Protein AF-A0A3S1AGV1-F1 (afdb_monomer)

Foldseek 3Di:
DVVVLVVLVVLLVVLVVDPCSVVCLVCLVCLQVVLLVQLLVLLVCVVPDDPVCVVVSCCVCPVVVSNVSSVVSNVSSLSSCCSDPNLLCNLVSLQSSLVSQCPVVPDDDPVSNPSSVVSNVVSVVSNVVCPDPSVPD

Radius of gyration: 16.96 Å; Cα contacts (8 Å, |Δi|>4): 135; chains: 1; bounding box: 40×28×53 Å

Sequence (137 aa):
MEKFANVLDSLREWFESIKWFSLVRAFELQLLLGGLGVMFIRHLLYEILPYSSYHALNIIFHTIPLYSLAYLAFLLGVWATLVSTNVKYTPYALWAYAFVYLFPFTGMSLSSLITPAVYVILGIFLFRFTVSQHARV

Structure (mmCIF, N/CA/C/O backbone):
data_AF-A0A3S1AGV1-F1
#
_entry.id   AF-A0A3S1AGV1-F1
#
loop_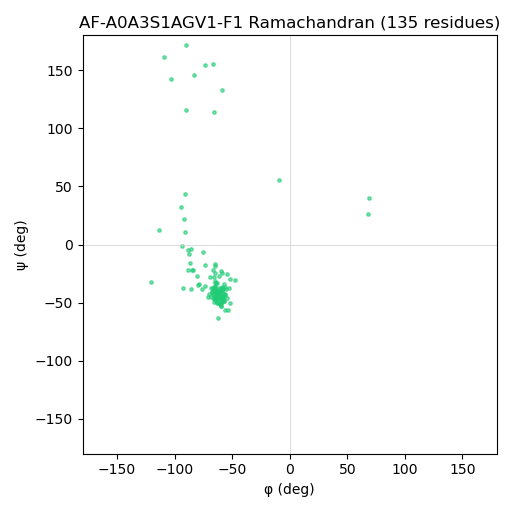
_atom_site.group_PDB
_atom_site.id
_atom_site.type_symbol
_atom_site.label_atom_id
_atom_site.label_alt_id
_atom_site.label_comp_id
_atom_site.label_asym_id
_atom_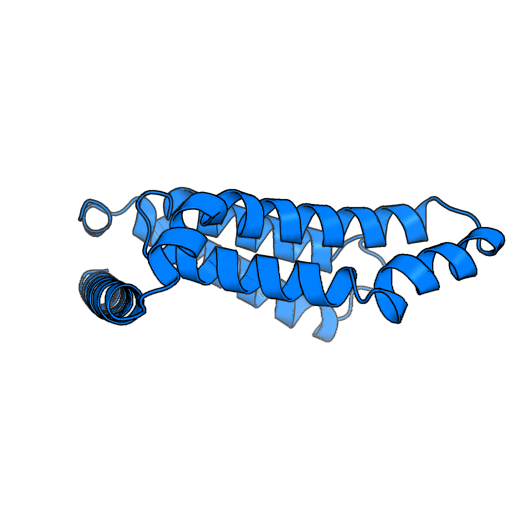site.label_entity_id
_atom_site.label_seq_id
_atom_site.pdbx_PDB_ins_code
_atom_site.Cartn_x
_atom_site.Cartn_y
_atom_site.Cartn_z
_atom_site.occupancy
_atom_site.B_iso_or_equiv
_atom_site.auth_seq_id
_atom_site.auth_comp_id
_atom_site.auth_asym_id
_atom_site.auth_atom_id
_atom_site.pdbx_PDB_model_num
ATOM 1 N N . MET A 1 1 ? -2.686 8.002 21.983 1.00 82.81 1 MET A N 1
ATOM 2 C CA . MET A 1 1 ? -3.057 6.702 21.391 1.00 82.81 1 MET A CA 1
ATOM 3 C C . MET A 1 1 ? -4.538 6.411 21.579 1.00 82.81 1 MET A C 1
ATOM 5 O O . MET A 1 1 ? -5.175 6.106 20.588 1.00 82.81 1 MET A O 1
ATOM 9 N N . GLU A 1 2 ? -5.118 6.634 22.763 1.00 83.00 2 GLU A N 1
ATOM 10 C CA . GLU A 1 2 ? -6.570 6.461 23.013 1.00 83.00 2 GLU A CA 1
ATOM 11 C C . GLU A 1 2 ? -7.478 7.187 22.020 1.00 83.00 2 GLU A C 1
ATOM 13 O O . GLU A 1 2 ? -8.329 6.568 21.403 1.00 83.00 2 GLU A O 1
ATOM 18 N N . LYS A 1 3 ? -7.246 8.483 21.772 1.00 86.62 3 LYS A N 1
ATOM 19 C CA . LYS A 1 3 ? -8.044 9.234 20.786 1.00 86.62 3 LYS A CA 1
ATOM 20 C C . LYS A 1 3 ? -8.005 8.613 19.385 1.00 86.62 3 LYS A C 1
ATOM 22 O O . LYS A 1 3 ? -8.988 8.691 18.668 1.00 86.62 3 LYS A O 1
ATOM 27 N N . PHE A 1 4 ? -6.874 8.025 18.996 1.00 86.56 4 PHE A N 1
ATOM 28 C CA . PHE A 1 4 ? -6.736 7.370 17.698 1.00 86.56 4 PHE A CA 1
ATOM 29 C C . PHE A 1 4 ? -7.436 6.007 17.682 1.00 86.56 4 PHE A C 1
ATOM 31 O O . PHE A 1 4 ? -8.104 5.707 16.702 1.00 86.56 4 PHE A O 1
ATOM 38 N N . ALA A 1 5 ? -7.366 5.239 18.776 1.00 86.31 5 ALA A N 1
ATOM 39 C CA . ALA A 1 5 ? -8.150 4.012 18.941 1.00 86.31 5 ALA A CA 1
ATOM 40 C C . ALA A 1 5 ? -9.656 4.292 18.812 1.00 86.31 5 ALA A C 1
ATOM 42 O O . ALA A 1 5 ? -10.303 3.695 17.966 1.00 86.31 5 ALA A O 1
ATOM 43 N N . ASN A 1 6 ? -10.176 5.305 19.514 1.00 89.50 6 ASN A N 1
ATOM 44 C CA . ASN A 1 6 ? -11.593 5.682 19.423 1.00 89.50 6 ASN A CA 1
ATOM 45 C C . ASN A 1 6 ? -12.014 6.062 17.991 1.00 89.50 6 ASN A C 1
ATOM 47 O O . ASN A 1 6 ? -13.131 5.774 17.564 1.00 89.50 6 ASN A O 1
ATOM 51 N N . VAL A 1 7 ? -11.123 6.723 17.242 1.00 90.19 7 VAL A N 1
ATOM 52 C CA . VAL A 1 7 ? -11.358 7.048 15.827 1.00 90.19 7 VAL A CA 1
ATOM 53 C C . VAL A 1 7 ? -11.371 5.781 14.974 1.00 90.19 7 VAL A C 1
ATOM 55 O O . VAL A 1 7 ? -12.218 5.669 14.094 1.00 90.19 7 VAL A O 1
ATOM 58 N N . LEU A 1 8 ? -10.474 4.825 15.230 1.00 88.94 8 LEU A N 1
ATOM 59 C CA . LEU A 1 8 ? -10.466 3.539 14.532 1.00 88.94 8 LEU A CA 1
ATOM 60 C C . LEU A 1 8 ? -11.702 2.695 14.841 1.00 88.94 8 LEU A C 1
ATOM 62 O O . LEU A 1 8 ? -12.236 2.086 13.921 1.00 88.94 8 LEU A O 1
ATOM 66 N N . ASP A 1 9 ? -12.181 2.701 16.081 1.00 89.44 9 ASP A N 1
ATOM 67 C CA . ASP A 1 9 ? -13.402 1.992 16.469 1.00 89.44 9 ASP A CA 1
ATOM 68 C C . ASP A 1 9 ? -14.625 2.601 15.778 1.00 89.44 9 ASP A C 1
ATOM 70 O O . ASP A 1 9 ? -15.389 1.893 15.128 1.00 89.44 9 ASP A O 1
ATOM 74 N N . SER A 1 10 ? -14.738 3.933 15.788 1.00 92.06 10 SER A N 1
ATOM 75 C CA . SER A 1 10 ? -15.799 4.640 15.053 1.00 92.06 10 SER A CA 1
ATOM 76 C C . SER A 1 10 ? -15.732 4.355 13.546 1.00 92.06 10 SER A C 1
ATOM 78 O O . SER A 1 10 ? -16.751 4.209 12.872 1.00 92.06 10 SER A O 1
ATOM 80 N N . LEU A 1 11 ? -14.516 4.266 12.996 1.00 91.12 11 LEU A N 1
ATOM 81 C CA . LEU A 1 11 ? -14.293 3.929 11.594 1.00 91.12 11 LEU A CA 1
ATOM 82 C C . LEU A 1 11 ? -14.692 2.475 11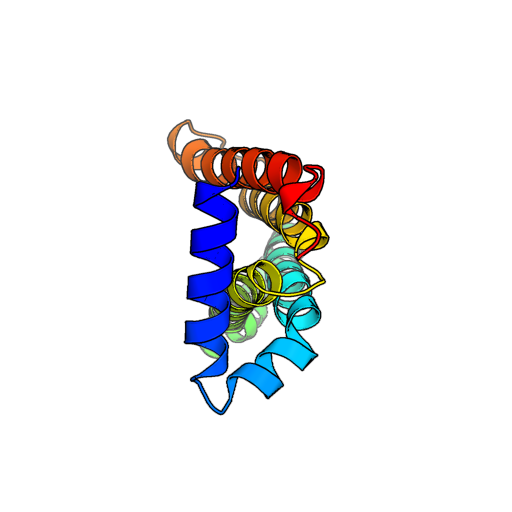.300 1.00 91.12 11 LEU A C 1
ATOM 84 O O . LEU A 1 11 ? -15.310 2.218 10.268 1.00 91.12 11 LEU A O 1
ATOM 88 N N . ARG A 1 12 ? -14.374 1.538 12.200 1.00 91.19 12 ARG A N 1
ATOM 89 C CA . ARG A 1 12 ? -14.767 0.124 12.116 1.00 91.19 12 ARG A CA 1
ATOM 90 C C . ARG A 1 12 ? -16.288 -0.004 12.102 1.00 91.19 12 ARG A C 1
ATOM 92 O O . ARG A 1 12 ? -16.813 -0.626 11.185 1.00 91.19 12 ARG A O 1
ATOM 99 N N . GLU A 1 13 ? -16.984 0.640 13.037 1.00 92.94 13 GLU A N 1
ATOM 100 C CA . GLU A 1 13 ? -18.454 0.658 13.092 1.00 92.94 13 GLU A CA 1
ATOM 101 C C . GLU A 1 13 ? -19.065 1.206 11.796 1.00 92.94 13 GLU A C 1
ATOM 103 O O . GLU A 1 13 ? -20.002 0.628 11.236 1.00 92.94 13 GLU A O 1
ATOM 108 N N . TRP A 1 14 ? -18.498 2.294 11.266 1.00 93.44 14 TRP A N 1
ATOM 109 C CA . TRP A 1 14 ? -18.941 2.856 9.995 1.00 93.44 14 TRP A CA 1
ATOM 110 C C . TRP A 1 14 ? -18.740 1.882 8.826 1.00 93.44 14 TRP A C 1
ATOM 112 O O . TRP A 1 14 ? -19.664 1.687 8.034 1.00 93.44 14 TRP A O 1
ATOM 122 N N . PHE A 1 15 ? -17.587 1.216 8.724 1.00 91.19 15 PHE A N 1
ATOM 123 C CA . PHE A 1 15 ? -17.354 0.201 7.693 1.00 91.19 15 PHE A CA 1
ATOM 124 C C . PHE A 1 15 ? -18.283 -1.011 7.840 1.00 91.19 15 PHE A C 1
ATOM 126 O O . PHE A 1 15 ? -18.798 -1.508 6.839 1.00 91.19 15 PHE A O 1
ATOM 133 N N . GLU A 1 16 ? -18.552 -1.466 9.064 1.00 90.94 16 GLU A N 1
ATOM 134 C CA . GLU A 1 16 ? -19.459 -2.590 9.323 1.00 90.94 16 GLU A CA 1
ATOM 135 C C . GLU A 1 16 ? -20.922 -2.278 8.975 1.00 90.94 16 GLU A C 1
ATOM 137 O O . GLU A 1 16 ? -21.681 -3.193 8.647 1.00 90.94 16 GLU A O 1
ATOM 142 N N . SER A 1 17 ? -21.311 -0.998 8.923 1.00 93.88 17 SER A N 1
ATOM 143 C CA . SER A 1 17 ? -22.625 -0.587 8.403 1.00 93.88 17 SER A CA 1
ATOM 144 C C . SER A 1 17 ? -22.810 -0.881 6.901 1.00 93.88 17 SER A C 1
ATOM 146 O O . SER A 1 17 ? -23.937 -0.954 6.397 1.00 93.88 17 SER A O 1
ATOM 148 N N . ILE A 1 18 ? -21.713 -1.089 6.165 1.00 94.06 18 ILE A N 1
ATOM 149 C CA . ILE A 1 18 ? -21.712 -1.324 4.723 1.00 94.06 18 ILE A CA 1
ATOM 150 C C . ILE A 1 18 ? -21.821 -2.830 4.442 1.00 94.06 18 ILE A C 1
ATOM 152 O O . ILE A 1 18 ? -20.903 -3.604 4.699 1.00 94.06 18 ILE A O 1
ATOM 156 N N . LYS A 1 19 ? -22.920 -3.260 3.807 1.00 91.25 19 LYS A N 1
ATOM 157 C CA . LYS A 1 19 ? -23.234 -4.690 3.581 1.00 91.25 19 LYS A CA 1
ATOM 158 C C . LYS A 1 19 ? -22.114 -5.507 2.915 1.00 91.25 19 LYS A C 1
ATOM 160 O O . LYS A 1 19 ? -21.922 -6.672 3.251 1.00 91.25 19 LYS A O 1
ATOM 165 N N . TRP A 1 20 ? -21.390 -4.917 1.964 1.00 91.06 20 TRP A N 1
ATOM 166 C CA . TRP A 1 20 ? -20.337 -5.595 1.196 1.00 91.06 20 TRP A CA 1
ATOM 167 C C . TRP A 1 20 ? -18.952 -5.531 1.856 1.00 91.06 20 TRP A C 1
ATOM 169 O O . TRP A 1 20 ? -18.018 -6.174 1.374 1.00 91.06 20 TRP A O 1
ATOM 179 N N . PHE A 1 21 ? -18.803 -4.812 2.973 1.00 91.19 21 PHE A N 1
ATOM 180 C CA . PHE A 1 21 ? -17.522 -4.699 3.672 1.00 91.19 21 PHE A CA 1
ATOM 181 C C . PHE A 1 21 ? -17.030 -6.044 4.218 1.00 91.19 21 PHE A C 1
ATOM 183 O O . PHE A 1 21 ? -15.834 -6.318 4.199 1.00 91.19 21 PHE A O 1
ATOM 190 N N . SER A 1 22 ? -17.942 -6.931 4.622 1.00 89.62 22 SER A N 1
ATOM 191 C CA . SER A 1 22 ? -17.598 -8.291 5.060 1.00 89.62 22 SER A CA 1
ATOM 192 C C . SER A 1 22 ? -16.812 -9.079 4.001 1.00 89.62 22 SER A C 1
ATOM 194 O O . SER A 1 22 ? -15.875 -9.801 4.344 1.00 89.62 22 SER A O 1
ATOM 196 N N . LEU A 1 23 ? -17.142 -8.891 2.717 1.00 91.62 23 LEU A N 1
ATOM 197 C CA . LEU A 1 23 ? -16.433 -9.506 1.597 1.00 91.62 23 LEU A CA 1
ATOM 198 C C . LEU A 1 23 ? -15.047 -8.884 1.424 1.00 91.62 23 LEU A C 1
ATOM 200 O O . LEU A 1 23 ? -14.068 -9.609 1.290 1.00 91.62 23 LEU A O 1
ATOM 204 N N . VAL A 1 24 ? -14.945 -7.555 1.486 1.00 91.56 24 VAL A N 1
ATOM 205 C CA . VAL A 1 24 ? -13.652 -6.850 1.433 1.00 91.56 24 VAL A CA 1
ATOM 206 C C . VAL A 1 24 ? -12.723 -7.312 2.544 1.00 91.56 24 VAL A C 1
ATOM 208 O O . VAL A 1 24 ? -11.559 -7.602 2.282 1.00 91.56 24 VAL A O 1
ATOM 211 N N . ARG A 1 25 ? -13.245 -7.420 3.768 1.00 90.12 25 ARG A N 1
ATOM 212 C CA . ARG A 1 25 ? -12.491 -7.848 4.946 1.00 90.12 25 ARG A CA 1
ATOM 213 C C . ARG A 1 25 ? -11.893 -9.244 4.763 1.00 90.12 25 ARG A C 1
ATOM 215 O O . ARG A 1 25 ? -10.760 -9.479 5.159 1.00 90.12 25 ARG A O 1
ATOM 222 N N . ALA A 1 26 ? -12.609 -10.156 4.100 1.00 92.56 26 ALA A N 1
ATOM 223 C CA . ALA A 1 26 ? -12.099 -11.498 3.803 1.00 92.56 26 ALA A CA 1
ATOM 224 C C . ALA A 1 26 ? -10.884 -11.497 2.853 1.00 92.56 26 ALA A C 1
ATOM 226 O O . ALA A 1 26 ? -10.086 -12.434 2.881 1.00 92.56 26 ALA A O 1
ATOM 227 N N . PHE A 1 27 ? -10.738 -10.449 2.036 1.00 94.81 27 PHE A N 1
ATOM 228 C CA . PHE A 1 27 ? -9.659 -10.299 1.058 1.00 94.81 27 PHE A CA 1
ATOM 229 C C . PHE A 1 27 ? -8.698 -9.144 1.379 1.00 94.81 27 PHE A C 1
ATOM 231 O O . PHE A 1 27 ? -7.905 -8.752 0.525 1.00 94.81 27 PHE A O 1
ATOM 238 N N . GLU A 1 28 ? -8.747 -8.574 2.584 1.00 94.19 28 GLU A N 1
ATOM 239 C CA . GLU A 1 28 ? -8.042 -7.328 2.919 1.00 94.19 28 GLU A CA 1
ATOM 240 C C . GLU A 1 28 ? -6.525 -7.407 2.692 1.00 94.19 28 GLU A C 1
ATOM 242 O O . GLU A 1 28 ? -5.936 -6.496 2.108 1.00 94.19 28 GLU A O 1
ATOM 247 N N . LEU A 1 29 ? -5.897 -8.528 3.065 1.00 94.94 29 LEU A N 1
ATOM 248 C CA . LEU A 1 29 ? -4.458 -8.735 2.901 1.00 94.94 29 LEU A CA 1
ATOM 249 C C . LEU A 1 29 ? -4.081 -8.978 1.440 1.00 94.94 29 LEU A C 1
ATOM 251 O O . 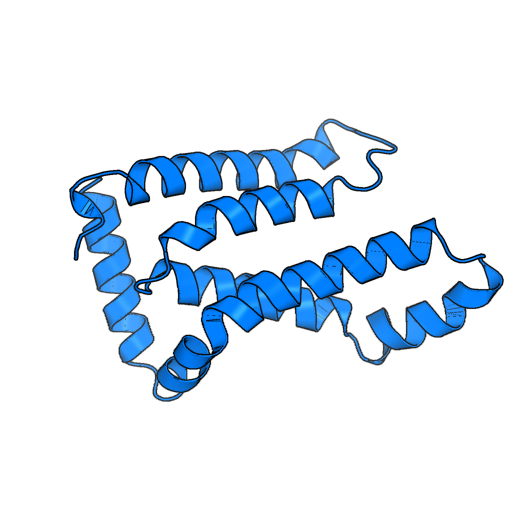LEU A 1 29 ? -3.024 -8.533 0.999 1.00 94.94 29 LEU A O 1
ATOM 255 N N . GLN A 1 30 ? -4.936 -9.660 0.680 1.00 96.31 30 GLN A N 1
ATOM 256 C CA . GLN A 1 30 ? -4.754 -9.880 -0.752 1.00 96.31 30 GLN A CA 1
ATOM 257 C C . GLN A 1 30 ? -4.901 -8.566 -1.519 1.00 96.31 30 GLN A C 1
ATOM 259 O O . GLN A 1 30 ? -4.150 -8.319 -2.454 1.00 96.31 30 GLN A O 1
ATOM 264 N N . LEU A 1 31 ? -5.822 -7.699 -1.107 1.00 96.19 31 LEU A N 1
ATOM 265 C CA . LEU A 1 31 ? -5.998 -6.370 -1.686 1.00 96.19 31 LEU A CA 1
ATOM 266 C C . LEU A 1 31 ? -4.797 -5.474 -1.360 1.00 96.19 31 LEU A C 1
ATOM 268 O O . LEU A 1 31 ? -4.226 -4.857 -2.260 1.00 96.19 31 LEU A O 1
ATOM 272 N N . LEU A 1 32 ? -4.349 -5.495 -0.101 1.00 96.81 32 LEU A N 1
ATOM 273 C CA . LEU A 1 32 ? -3.186 -4.751 0.371 1.00 96.81 32 LEU A CA 1
ATOM 274 C C . LEU A 1 32 ? -1.895 -5.204 -0.331 1.00 96.81 32 LEU A C 1
ATOM 276 O O . LEU A 1 32 ? -1.260 -4.438 -1.052 1.00 96.81 32 LEU A O 1
ATOM 280 N N . LEU A 1 33 ? -1.495 -6.460 -0.141 1.00 96.38 33 LEU A N 1
ATOM 281 C CA . LEU A 1 33 ? -0.218 -6.971 -0.643 1.00 96.38 33 LEU A CA 1
ATOM 282 C C . LEU A 1 33 ? -0.271 -7.304 -2.135 1.00 96.38 33 LEU A C 1
ATOM 284 O O . LEU A 1 33 ? 0.721 -7.111 -2.832 1.00 96.38 33 LEU A O 1
ATOM 288 N N . GLY A 1 34 ? -1.411 -7.770 -2.644 1.00 96.00 34 GLY A N 1
ATOM 289 C CA . GLY A 1 34 ? -1.583 -8.070 -4.066 1.00 96.00 34 GLY A CA 1
ATOM 290 C C . GLY A 1 34 ? -1.605 -6.808 -4.921 1.00 96.00 34 GLY A C 1
ATOM 291 O O . GLY A 1 34 ? -0.912 -6.764 -5.936 1.00 96.00 34 GLY A O 1
ATOM 292 N N . GLY A 1 35 ? -2.303 -5.750 -4.488 1.00 96.31 35 GLY A N 1
ATOM 293 C CA . GLY A 1 35 ? -2.248 -4.449 -5.160 1.00 96.31 35 GLY A CA 1
ATOM 294 C C . GLY A 1 35 ? -0.818 -3.906 -5.215 1.00 96.31 35 GLY A C 1
ATOM 295 O O . GLY A 1 35 ? -0.323 -3.517 -6.275 1.00 96.31 35 GLY A O 1
ATOM 296 N N . LEU A 1 36 ? -0.102 -3.980 -4.092 1.00 96.69 3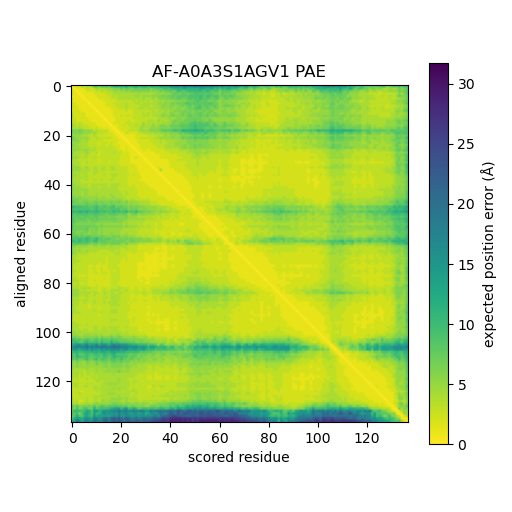6 LEU A N 1
ATOM 297 C CA . LEU A 1 36 ? 1.301 -3.578 -4.014 1.00 96.69 36 LEU A CA 1
ATOM 298 C C . LEU A 1 36 ? 2.214 -4.422 -4.913 1.00 96.69 36 LEU A C 1
ATOM 300 O O . LEU A 1 36 ? 3.051 -3.872 -5.629 1.00 96.69 36 LEU A O 1
ATOM 304 N N . GLY A 1 37 ? 2.017 -5.739 -4.927 1.00 97.00 37 GLY A N 1
ATOM 305 C CA . GLY A 1 37 ? 2.760 -6.665 -5.777 1.00 97.00 37 GLY A CA 1
ATOM 306 C C . GLY A 1 37 ? 2.575 -6.365 -7.262 1.00 97.00 37 GLY A C 1
ATOM 307 O O . GLY A 1 37 ? 3.557 -6.289 -7.992 1.00 97.00 37 GLY A O 1
ATOM 308 N N . VAL A 1 38 ? 1.345 -6.110 -7.713 1.00 96.94 38 VAL A N 1
ATOM 309 C CA . VAL A 1 38 ? 1.071 -5.751 -9.115 1.00 96.94 38 VAL A CA 1
ATOM 310 C C . VAL A 1 38 ? 1.718 -4.415 -9.488 1.00 96.94 38 VAL A C 1
ATOM 312 O O . VAL A 1 38 ? 2.317 -4.303 -10.561 1.00 96.94 38 VAL A O 1
ATOM 315 N N . MET A 1 39 ? 1.654 -3.413 -8.604 1.00 96.69 39 MET A N 1
ATOM 316 C CA . MET A 1 39 ? 2.349 -2.140 -8.820 1.00 96.69 39 MET A CA 1
ATOM 317 C C . MET A 1 39 ? 3.862 -2.341 -8.935 1.00 96.69 39 MET A C 1
ATOM 319 O O . MET A 1 39 ? 4.480 -1.773 -9.836 1.00 96.69 39 MET A O 1
ATOM 323 N N . PHE A 1 40 ? 4.458 -3.171 -8.079 1.00 96.81 40 PHE A N 1
ATOM 324 C CA . PHE A 1 40 ? 5.885 -3.478 -8.143 1.00 96.81 40 PHE A CA 1
ATOM 325 C C . PHE A 1 40 ? 6.261 -4.230 -9.424 1.00 96.81 40 PHE A C 1
ATOM 327 O O . PHE A 1 40 ? 7.200 -3.832 -10.108 1.00 96.81 40 PHE A O 1
ATOM 334 N N . ILE A 1 41 ? 5.486 -5.255 -9.796 1.00 96.88 41 ILE A N 1
ATOM 335 C CA . ILE A 1 41 ? 5.684 -6.030 -11.029 1.00 96.88 41 ILE A CA 1
ATOM 336 C C . ILE A 1 41 ? 5.671 -5.112 -12.246 1.00 96.88 41 ILE A C 1
ATOM 338 O O . ILE A 1 41 ? 6.525 -5.259 -13.112 1.00 96.88 41 ILE A O 1
ATOM 342 N N . ARG A 1 42 ? 4.756 -4.136 -12.311 1.00 95.31 42 ARG A N 1
ATOM 343 C CA . ARG A 1 42 ? 4.764 -3.143 -13.391 1.00 95.31 42 ARG A CA 1
ATOM 344 C C . ARG A 1 42 ? 6.125 -2.463 -13.496 1.00 95.31 42 ARG A C 1
ATOM 346 O O . ARG A 1 42 ? 6.716 -2.489 -14.568 1.00 95.31 42 ARG A O 1
ATOM 353 N N . HIS A 1 43 ? 6.605 -1.859 -12.407 1.00 94.88 43 HIS A N 1
ATOM 354 C CA . HIS A 1 43 ? 7.878 -1.136 -12.421 1.00 94.88 43 HIS A CA 1
ATOM 355 C C . HIS A 1 43 ? 9.023 -2.069 -12.821 1.00 94.88 43 HIS A C 1
ATOM 357 O O . HIS A 1 43 ? 9.770 -1.759 -13.739 1.00 94.88 43 HIS A O 1
ATOM 363 N N . LEU A 1 44 ? 9.085 -3.259 -12.224 1.00 95.69 44 LEU A N 1
ATOM 364 C CA . LEU A 1 44 ? 10.086 -4.271 -12.543 1.00 95.69 44 LEU A CA 1
ATOM 365 C C . LEU A 1 44 ? 10.085 -4.658 -14.035 1.00 95.69 44 LEU A C 1
ATOM 367 O O . LEU A 1 44 ? 11.143 -4.766 -14.647 1.00 95.69 44 LEU A O 1
ATOM 371 N N . LEU A 1 45 ? 8.907 -4.844 -14.637 1.00 95.56 45 LEU A N 1
ATOM 372 C CA . LEU A 1 45 ? 8.783 -5.204 -16.050 1.00 95.56 45 LEU A CA 1
ATOM 373 C C . LEU A 1 45 ? 9.248 -4.082 -16.984 1.00 95.56 45 LEU A C 1
ATOM 375 O O . LEU A 1 45 ? 9.883 -4.389 -17.988 1.00 95.56 45 LEU A O 1
ATOM 379 N N . TYR A 1 46 ? 8.966 -2.814 -16.667 1.00 94.38 46 TYR A N 1
ATOM 380 C CA . TYR A 1 46 ? 9.469 -1.685 -17.461 1.00 94.38 46 TYR A CA 1
ATOM 381 C C . TYR A 1 46 ? 10.987 -1.497 -17.325 1.00 94.38 46 TYR A C 1
ATOM 383 O O . TYR A 1 46 ? 11.607 -1.034 -18.271 1.00 94.38 46 TYR A O 1
ATOM 391 N N . GLU A 1 47 ? 11.589 -1.882 -16.198 1.00 94.25 47 GLU A N 1
ATOM 392 C CA . GLU A 1 47 ? 13.046 -1.799 -16.016 1.00 94.25 47 GLU A CA 1
ATOM 393 C C . GLU A 1 47 ? 13.809 -2.951 -16.691 1.00 94.25 47 GLU A C 1
ATOM 395 O O . GLU A 1 47 ? 14.923 -2.761 -17.172 1.00 94.25 47 GLU A O 1
ATOM 400 N N . ILE A 1 48 ? 13.237 -4.161 -16.721 1.00 95.25 48 ILE A N 1
ATOM 401 C CA . ILE A 1 48 ? 13.937 -5.360 -17.216 1.00 95.25 48 ILE A CA 1
ATOM 402 C C . ILE A 1 48 ? 13.685 -5.607 -18.707 1.00 95.25 48 ILE A C 1
ATOM 404 O O . ILE A 1 48 ? 14.574 -6.095 -19.410 1.00 95.25 48 ILE A O 1
ATOM 408 N N . LEU A 1 49 ? 12.471 -5.344 -19.201 1.00 95.00 49 LEU A N 1
ATOM 409 C CA . LEU A 1 49 ? 12.114 -5.688 -20.575 1.00 95.00 49 LEU A CA 1
ATOM 410 C C . LEU A 1 49 ? 12.578 -4.624 -21.575 1.00 95.00 49 LEU A C 1
ATOM 412 O O . LEU A 1 49 ? 12.531 -3.429 -21.290 1.00 95.00 49 LEU A O 1
ATOM 416 N N . PRO A 1 50 ? 12.965 -5.034 -22.796 1.00 94.38 50 PRO A N 1
ATOM 417 C CA . PRO A 1 50 ? 13.345 -4.091 -23.836 1.00 94.38 50 PRO A CA 1
ATOM 418 C C . PRO A 1 50 ? 12.148 -3.247 -24.287 1.00 94.38 50 PRO A C 1
ATOM 420 O O . PRO A 1 50 ? 10.998 -3.698 -24.260 1.00 94.38 50 PRO A O 1
ATOM 423 N N . TYR A 1 51 ? 12.434 -2.058 -24.826 1.00 92.69 51 TYR A N 1
ATOM 424 C CA . TYR A 1 51 ? 11.431 -1.118 -25.345 1.00 92.69 51 TYR A CA 1
ATOM 425 C C . TYR A 1 51 ? 10.440 -1.736 -26.344 1.00 92.69 51 TYR A C 1
ATOM 427 O O . TYR A 1 51 ? 9.283 -1.325 -26.398 1.00 92.69 51 TYR A O 1
ATOM 435 N N . SER A 1 52 ? 10.848 -2.761 -27.098 1.00 93.50 52 SER A N 1
ATOM 436 C CA . SER A 1 52 ? 9.962 -3.500 -28.010 1.00 93.50 52 SER A CA 1
ATOM 437 C C . SER A 1 52 ? 8.762 -4.151 -27.306 1.00 93.50 52 SER A C 1
ATOM 439 O O . SER A 1 52 ? 7.723 -4.353 -27.929 1.00 93.50 52 SER A O 1
ATOM 441 N N . SER A 1 53 ? 8.865 -4.432 -26.003 1.00 94.31 53 SER A N 1
ATOM 442 C CA . SER A 1 53 ? 7.797 -5.038 -25.194 1.00 94.31 53 SER A CA 1
ATOM 443 C C . SER A 1 53 ? 6.830 -4.010 -24.591 1.00 94.31 53 SER A C 1
ATOM 445 O O . SER A 1 53 ? 5.791 -4.388 -24.046 1.00 94.31 53 SER A O 1
ATOM 447 N N . TYR A 1 54 ? 7.120 -2.706 -24.693 1.00 94.06 54 TYR A N 1
ATOM 448 C CA . TYR A 1 54 ? 6.347 -1.664 -24.001 1.00 94.06 54 TYR A CA 1
ATOM 449 C C . TYR A 1 54 ? 4.910 -1.557 -24.507 1.00 94.06 54 TYR A C 1
ATOM 451 O O . TYR A 1 54 ? 4.022 -1.184 -23.745 1.00 94.06 54 TYR A O 1
ATOM 459 N N . HIS A 1 55 ? 4.655 -1.918 -25.766 1.00 94.69 55 HIS A N 1
ATOM 460 C CA . HIS A 1 55 ? 3.295 -1.942 -26.299 1.00 94.69 55 HIS A CA 1
ATOM 461 C C . HIS A 1 55 ? 2.410 -2.940 -25.537 1.00 94.69 55 HIS A C 1
ATOM 463 O O . HIS A 1 55 ? 1.325 -2.580 -25.082 1.00 94.69 55 HIS A O 1
ATOM 469 N N . ALA A 1 56 ? 2.908 -4.159 -25.309 1.00 93.12 56 ALA A N 1
ATOM 470 C CA . ALA A 1 56 ? 2.194 -5.176 -24.541 1.00 93.12 56 ALA A CA 1
ATOM 471 C C . ALA A 1 56 ? 1.995 -4.746 -23.077 1.00 93.12 56 ALA A C 1
ATOM 473 O O . ALA A 1 56 ? 0.896 -4.877 -22.536 1.00 93.12 56 ALA A O 1
ATOM 474 N N . LEU A 1 57 ? 3.024 -4.159 -22.452 1.00 93.06 57 LEU A N 1
ATOM 475 C CA . LEU A 1 57 ? 2.918 -3.628 -21.088 1.00 93.06 57 LEU A CA 1
ATOM 476 C C . LEU A 1 57 ? 1.885 -2.496 -20.989 1.00 93.06 57 LEU A C 1
ATOM 478 O O . LEU A 1 57 ? 1.094 -2.461 -20.046 1.00 93.06 57 LEU A O 1
ATOM 482 N N . ASN A 1 58 ? 1.831 -1.603 -21.979 1.00 93.31 58 ASN A N 1
ATOM 483 C CA . ASN A 1 58 ? 0.843 -0.526 -22.019 1.00 93.31 58 ASN A CA 1
ATOM 484 C C . ASN A 1 58 ? -0.586 -1.062 -22.141 1.00 93.31 58 ASN A C 1
ATOM 486 O O . ASN A 1 58 ? -1.481 -0.550 -21.464 1.00 93.31 58 ASN A O 1
ATOM 490 N N . ILE A 1 59 ? -0.803 -2.114 -22.933 1.00 92.75 59 ILE A N 1
ATOM 491 C CA . ILE A 1 59 ? -2.112 -2.769 -23.017 1.00 92.75 59 ILE A CA 1
ATOM 492 C C . ILE A 1 59 ? -2.524 -3.291 -21.636 1.00 92.75 59 ILE A C 1
ATOM 494 O O . ILE A 1 59 ? -3.583 -2.923 -21.130 1.00 92.75 59 ILE A O 1
ATOM 498 N N . ILE A 1 60 ? -1.667 -4.073 -20.980 1.00 93.06 60 ILE A N 1
ATOM 499 C CA . ILE A 1 60 ? -1.985 -4.695 -19.687 1.00 93.06 60 ILE A CA 1
ATOM 500 C C . ILE A 1 60 ? -2.224 -3.636 -18.600 1.00 93.06 60 ILE A C 1
ATOM 502 O O . ILE A 1 60 ? -3.242 -3.664 -17.908 1.00 93.06 60 ILE A O 1
ATOM 506 N N . PHE A 1 61 ? -1.310 -2.677 -18.449 1.00 93.94 61 PHE A N 1
ATOM 507 C CA . PHE A 1 61 ? -1.328 -1.765 -17.303 1.00 93.94 61 PHE A CA 1
ATOM 508 C C . PHE A 1 61 ? -2.163 -0.501 -17.498 1.00 93.94 61 PHE A C 1
ATOM 510 O O . PHE A 1 61 ? -2.583 0.075 -16.494 1.00 93.94 61 PHE A O 1
ATOM 517 N N . HIS A 1 62 ? -2.430 -0.089 -18.741 1.00 90.75 62 HIS A N 1
ATOM 518 C CA . HIS A 1 62 ? -3.145 1.158 -19.036 1.00 90.75 62 HIS A CA 1
ATOM 519 C C . HIS A 1 62 ? -4.437 0.938 -19.838 1.00 90.75 62 HIS A C 1
ATOM 521 O O . HIS A 1 62 ? -5.392 1.676 -19.619 1.00 90.75 62 HIS A O 1
ATOM 527 N N . THR A 1 63 ? -4.511 -0.075 -20.715 1.00 90.38 63 THR A N 1
ATOM 528 C CA . THR A 1 63 ? -5.755 -0.381 -21.461 1.00 90.38 63 THR A CA 1
ATOM 529 C C . THR A 1 63 ? -6.701 -1.299 -20.678 1.00 90.38 63 THR A C 1
ATOM 531 O O . THR A 1 63 ? -7.907 -1.075 -20.707 1.00 90.38 63 THR A O 1
ATOM 534 N N . ILE A 1 64 ? -6.177 -2.292 -19.942 1.00 87.81 64 ILE A N 1
ATOM 535 C CA . ILE A 1 64 ? -6.933 -3.149 -18.993 1.00 87.81 64 ILE A CA 1
ATOM 536 C C . ILE A 1 64 ? -6.839 -2.575 -17.556 1.00 87.81 64 ILE A C 1
ATOM 538 O O . ILE A 1 64 ? -6.870 -3.300 -16.568 1.00 87.81 64 ILE A O 1
ATOM 542 N N . PRO A 1 65 ? -6.762 -1.241 -17.438 1.00 92.44 65 PRO A N 1
ATOM 543 C CA . PRO A 1 65 ? -6.112 -0.428 -16.387 1.00 92.44 65 PRO A CA 1
ATOM 544 C C . PRO A 1 65 ? -5.598 -1.162 -15.129 1.00 92.44 65 PRO A C 1
ATOM 546 O O . PRO A 1 65 ? -5.938 -0.803 -13.997 1.00 92.44 65 PRO A O 1
ATOM 549 N N . LEU A 1 66 ? -4.736 -2.174 -15.297 1.00 94.38 66 LEU A N 1
ATOM 550 C CA . LEU A 1 66 ? -4.365 -3.061 -14.193 1.00 94.38 66 LEU A CA 1
ATOM 551 C C . LEU A 1 66 ? -3.598 -2.309 -13.101 1.00 94.38 66 LEU A C 1
ATOM 553 O O . LEU A 1 66 ? -3.741 -2.612 -11.920 1.00 94.38 66 LEU A O 1
ATOM 557 N N . TYR A 1 67 ? -2.827 -1.288 -13.483 1.00 93.62 67 TYR A N 1
ATOM 558 C CA . TYR A 1 67 ? -2.109 -0.451 -12.528 1.00 93.62 67 TYR A CA 1
ATOM 559 C C . TYR A 1 67 ? -3.057 0.358 -11.638 1.00 93.62 67 TYR A C 1
ATOM 561 O O . TYR A 1 67 ? -2.909 0.365 -10.418 1.00 93.62 67 TYR A O 1
ATOM 569 N N . SER A 1 68 ? -4.059 1.008 -12.232 1.00 95.06 68 SER A N 1
ATOM 570 C CA . SER A 1 68 ? -5.045 1.791 -11.484 1.00 95.06 68 SER A CA 1
ATOM 571 C C . SER A 1 68 ? -5.892 0.897 -10.581 1.00 95.06 68 SER A C 1
ATOM 573 O O . SER A 1 68 ? -6.140 1.254 -9.431 1.00 95.06 68 SER A O 1
ATOM 575 N N . LEU A 1 69 ? -6.280 -0.288 -11.063 1.00 96.38 69 LEU A N 1
ATOM 576 C CA . LEU A 1 69 ? -6.981 -1.285 -10.252 1.00 96.38 69 LEU A CA 1
ATOM 577 C C . LEU A 1 69 ? -6.130 -1.754 -9.070 1.00 96.38 69 LEU A C 1
ATOM 579 O O . LEU A 1 69 ? -6.631 -1.821 -7.951 1.00 96.38 69 LEU A O 1
ATOM 583 N N . ALA A 1 70 ? -4.844 -2.0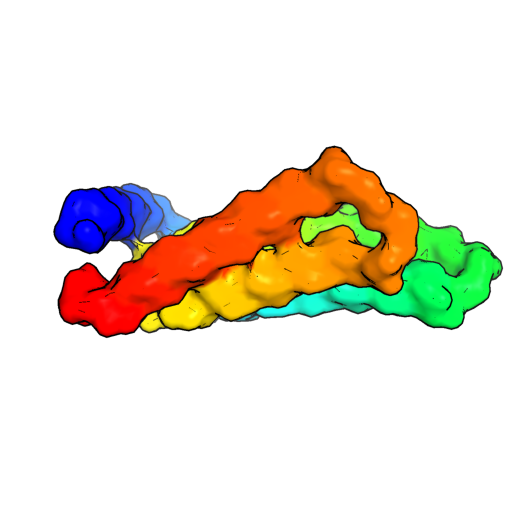21 -9.292 1.00 96.50 70 ALA A N 1
ATOM 584 C CA . ALA A 1 70 ? -3.916 -2.410 -8.238 1.00 96.50 70 ALA A CA 1
ATOM 585 C C . ALA A 1 70 ? -3.720 -1.306 -7.189 1.00 96.50 70 ALA A C 1
ATOM 587 O O . ALA A 1 70 ? -3.693 -1.594 -5.994 1.00 96.50 70 ALA A O 1
ATOM 588 N N . TYR A 1 71 ? -3.644 -0.046 -7.621 1.00 96.19 71 TYR A N 1
ATOM 589 C CA . TYR A 1 71 ? -3.563 1.103 -6.720 1.00 96.19 71 TYR A CA 1
ATOM 590 C C . TYR A 1 71 ? -4.826 1.253 -5.859 1.00 96.19 71 TYR A C 1
ATOM 592 O O . TYR A 1 71 ? -4.734 1.411 -4.641 1.00 96.19 71 TYR A O 1
ATOM 600 N N . LEU A 1 72 ? -6.011 1.144 -6.467 1.00 96.38 72 LEU A N 1
ATOM 601 C CA . LEU A 1 72 ? -7.281 1.194 -5.736 1.00 96.38 72 LEU A CA 1
ATOM 602 C C . LEU A 1 72 ? -7.438 0.003 -4.784 1.00 96.38 72 LEU A C 1
ATOM 604 O O . LEU A 1 72 ? -7.873 0.190 -3.650 1.00 96.38 72 LEU A O 1
ATOM 608 N N . ALA A 1 73 ? -7.040 -1.197 -5.214 1.00 96.38 73 ALA A N 1
ATOM 609 C CA . ALA A 1 73 ? -7.024 -2.387 -4.372 1.00 96.38 73 ALA A CA 1
ATOM 610 C C . ALA A 1 73 ? -6.086 -2.209 -3.172 1.00 96.38 73 ALA A C 1
ATOM 612 O O . ALA A 1 73 ? -6.487 -2.502 -2.050 1.00 96.38 73 ALA A O 1
ATOM 613 N N . PHE A 1 74 ? -4.888 -1.653 -3.379 1.00 97.12 74 PHE A N 1
ATOM 614 C CA . PHE A 1 74 ? -3.960 -1.339 -2.295 1.00 97.12 74 PHE A CA 1
ATOM 615 C C . PHE A 1 74 ? -4.574 -0.353 -1.297 1.00 97.12 74 PHE A C 1
ATOM 617 O O . PHE A 1 74 ? -4.577 -0.633 -0.102 1.00 97.12 74 PHE A O 1
ATOM 624 N N . LEU A 1 75 ? -5.138 0.766 -1.764 1.00 95.69 75 LEU A N 1
ATOM 625 C CA . LEU A 1 75 ? -5.771 1.758 -0.886 1.00 95.69 75 LEU A CA 1
ATOM 626 C C . LEU A 1 75 ? -6.930 1.164 -0.087 1.00 95.69 75 LEU A C 1
ATOM 628 O O . LEU A 1 75 ? -7.030 1.372 1.121 1.00 95.69 75 LEU A O 1
ATOM 632 N N . LEU A 1 76 ? -7.800 0.410 -0.752 1.00 95.25 76 LEU A N 1
ATOM 633 C CA . LEU A 1 76 ? -8.929 -0.245 -0.107 1.00 95.25 76 LEU A CA 1
ATOM 634 C C . LEU A 1 76 ? -8.453 -1.316 0.887 1.00 95.25 76 LEU A C 1
ATOM 636 O O . LEU A 1 76 ? -8.999 -1.414 1.983 1.00 95.25 76 LEU A O 1
ATOM 640 N N . GLY A 1 77 ? -7.382 -2.037 0.556 1.00 95.81 77 GLY A N 1
ATOM 641 C CA . GLY A 1 77 ? -6.683 -2.944 1.459 1.00 95.81 77 GLY A CA 1
ATOM 642 C C . GLY A 1 77 ? -6.093 -2.229 2.674 1.00 95.81 77 GLY A C 1
ATOM 643 O O . GLY A 1 77 ? -6.222 -2.742 3.780 1.00 95.81 77 GLY A O 1
ATOM 644 N N . VAL A 1 78 ? -5.510 -1.033 2.516 1.00 95.25 78 VAL A N 1
ATOM 645 C CA . VAL A 1 78 ? -5.011 -0.213 3.639 1.00 95.25 78 VAL A CA 1
ATOM 646 C C . VAL A 1 78 ? -6.156 0.132 4.580 1.00 95.25 78 VAL A C 1
ATOM 648 O O . VAL A 1 78 ? -6.047 -0.124 5.775 1.00 95.25 78 VAL A O 1
ATOM 651 N N . TRP A 1 79 ? -7.262 0.662 4.054 1.00 94.19 79 TRP A N 1
ATOM 652 C CA . TRP A 1 79 ? -8.419 1.036 4.869 1.00 94.19 79 TRP A CA 1
ATOM 653 C C . TRP A 1 79 ? -9.058 -0.162 5.571 1.00 94.19 79 TRP A C 1
ATOM 655 O O . TRP A 1 79 ? -9.323 -0.089 6.769 1.00 94.19 79 TRP A O 1
ATOM 665 N N . ALA A 1 80 ? -9.253 -1.270 4.855 1.00 93.44 80 ALA A N 1
ATOM 666 C CA . ALA A 1 80 ? -9.809 -2.492 5.425 1.00 93.44 80 ALA A CA 1
ATOM 667 C C . ALA A 1 80 ? -8.893 -3.068 6.513 1.00 93.44 80 ALA A C 1
ATOM 669 O O . ALA A 1 80 ? -9.338 -3.316 7.632 1.00 93.44 80 ALA A O 1
ATOM 670 N N . THR A 1 81 ? -7.591 -3.174 6.228 1.00 93.69 81 THR A N 1
ATOM 671 C CA . THR A 1 81 ? -6.615 -3.727 7.175 1.00 93.69 81 THR A CA 1
ATOM 672 C C . THR A 1 81 ? -6.478 -2.839 8.412 1.00 93.69 81 THR A C 1
ATOM 674 O O . THR A 1 81 ? -6.306 -3.358 9.515 1.00 93.69 81 THR A O 1
ATOM 677 N N . LEU A 1 82 ? -6.614 -1.517 8.268 1.00 92.12 82 LEU A N 1
ATOM 678 C CA . LEU A 1 82 ? -6.513 -0.563 9.372 1.00 92.12 82 LEU A CA 1
ATOM 679 C C . LEU A 1 82 ? -7.559 -0.809 10.470 1.00 92.12 82 LEU A C 1
ATOM 681 O O . LEU A 1 82 ? -7.243 -0.677 11.650 1.00 92.12 82 LEU A O 1
ATOM 685 N N . VAL A 1 83 ? -8.780 -1.188 10.087 1.00 91.69 83 VAL A N 1
ATOM 686 C CA . VAL A 1 83 ? -9.875 -1.492 11.027 1.00 91.69 83 VAL A CA 1
ATOM 687 C C . VAL A 1 83 ? -9.965 -2.977 11.386 1.00 91.69 83 VAL A C 1
ATOM 689 O O . VAL A 1 83 ? -10.802 -3.370 12.196 1.00 91.69 83 VAL A O 1
ATOM 692 N N . SER A 1 84 ? -9.105 -3.813 10.812 1.00 89.88 84 SER A N 1
ATOM 693 C CA . SER A 1 84 ? -9.097 -5.263 11.014 1.00 89.88 84 SER A CA 1
ATOM 694 C C . SER A 1 84 ? -8.210 -5.709 12.180 1.00 89.88 84 SER A C 1
ATOM 696 O O . SER A 1 84 ? -7.374 -4.963 12.692 1.00 89.88 84 SER A O 1
ATOM 698 N N . THR A 1 85 ? -8.289 -6.995 12.522 1.00 88.19 85 THR A N 1
ATOM 699 C CA . THR A 1 85 ? -7.329 -7.659 13.424 1.00 88.19 85 THR A CA 1
ATOM 700 C C . THR A 1 85 ? -5.912 -7.733 12.842 1.00 88.19 85 THR A C 1
ATOM 702 O O . THR A 1 85 ? -4.938 -7.969 13.558 1.00 88.19 85 THR A O 1
ATOM 705 N N . ASN A 1 86 ? -5.779 -7.539 11.531 1.00 90.81 86 ASN A N 1
ATOM 706 C CA . ASN A 1 86 ? -4.532 -7.583 10.780 1.00 90.81 86 ASN A CA 1
ATOM 707 C C . ASN A 1 86 ? -3.844 -6.215 10.674 1.00 90.81 86 ASN A C 1
ATOM 709 O O . ASN A 1 86 ? -2.847 -6.094 9.962 1.00 90.81 86 ASN A O 1
ATOM 713 N N . VAL A 1 87 ? -4.294 -5.207 11.432 1.00 91.12 87 VAL A N 1
ATOM 714 C CA . VAL A 1 87 ? -3.737 -3.840 11.445 1.00 91.12 87 VAL A CA 1
ATOM 715 C C . VAL A 1 87 ? -2.209 -3.790 11.560 1.00 91.12 87 VAL A C 1
ATOM 717 O O . VAL A 1 87 ? -1.582 -2.913 10.964 1.00 91.12 87 VAL A O 1
ATOM 720 N N . LYS A 1 88 ? -1.592 -4.777 12.228 1.00 91.81 88 LYS A N 1
ATOM 721 C CA . LYS A 1 88 ? -0.132 -4.953 12.335 1.00 91.81 88 LYS A CA 1
ATOM 722 C C . LYS A 1 88 ? 0.596 -5.013 10.987 1.00 91.81 88 LYS A C 1
ATOM 724 O O . LYS A 1 88 ? 1.776 -4.688 10.943 1.00 91.81 88 LYS A O 1
ATOM 729 N N . TYR A 1 89 ? -0.070 -5.412 9.903 1.00 93.25 89 TYR A N 1
ATOM 730 C CA . TYR A 1 89 ? 0.524 -5.489 8.564 1.00 93.25 89 TYR A CA 1
ATOM 731 C C . TYR A 1 89 ? 0.500 -4.151 7.812 1.00 93.25 89 TYR A C 1
ATOM 733 O O . TYR A 1 89 ? 1.329 -3.932 6.928 1.00 93.25 89 TYR A O 1
ATOM 741 N N . THR A 1 90 ? -0.392 -3.232 8.193 1.00 93.62 90 THR A N 1
ATOM 742 C CA . THR A 1 90 ? -0.561 -1.925 7.538 1.00 93.62 90 THR A CA 1
ATOM 743 C C . THR A 1 90 ? 0.734 -1.104 7.509 1.00 93.62 90 THR A C 1
ATOM 745 O O . THR A 1 90 ? 1.101 -0.658 6.424 1.00 93.62 90 THR A O 1
ATOM 748 N N . PRO A 1 91 ? 1.489 -0.942 8.621 1.00 95.56 91 PRO A N 1
ATOM 749 C CA . PRO A 1 91 ? 2.754 -0.203 8.608 1.00 95.56 91 PRO A CA 1
ATOM 750 C C . PRO A 1 91 ? 3.748 -0.724 7.568 1.00 95.56 91 PRO A C 1
ATOM 752 O O . PRO A 1 91 ? 4.315 0.056 6.804 1.00 95.56 91 PRO A O 1
ATOM 755 N N . TYR A 1 92 ? 3.913 -2.048 7.502 1.00 95.38 92 TYR A N 1
ATOM 756 C CA . TYR A 1 92 ? 4.839 -2.688 6.572 1.00 95.38 92 TYR A CA 1
ATOM 757 C C . TYR A 1 92 ? 4.409 -2.487 5.121 1.00 95.38 92 T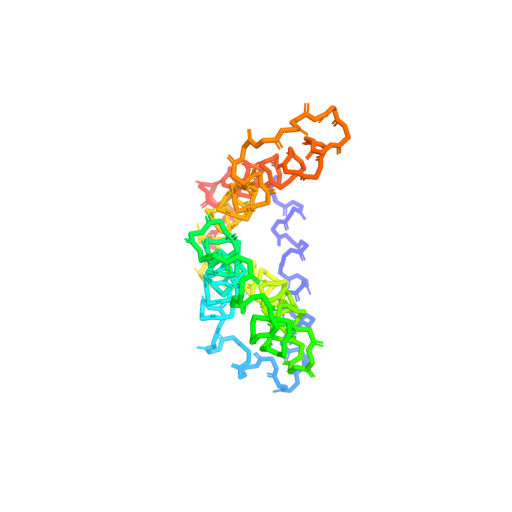YR A C 1
ATOM 759 O O . TYR A 1 92 ? 5.255 -2.245 4.265 1.00 95.38 92 TYR A O 1
ATOM 767 N N . ALA A 1 93 ? 3.106 -2.530 4.844 1.00 96.19 93 ALA A N 1
ATOM 768 C CA . ALA A 1 93 ? 2.586 -2.264 3.511 1.00 96.19 93 ALA A CA 1
ATOM 769 C C . ALA A 1 93 ? 2.788 -0.800 3.085 1.00 96.19 93 ALA A C 1
ATOM 771 O O . ALA A 1 93 ? 3.139 -0.554 1.934 1.00 96.19 93 ALA A O 1
ATOM 772 N N . LEU A 1 94 ? 2.647 0.171 3.997 1.00 96.50 94 LEU A N 1
ATOM 773 C CA . LEU A 1 94 ? 2.949 1.578 3.693 1.00 96.50 94 LEU A CA 1
ATOM 774 C C . LEU A 1 94 ? 4.441 1.791 3.403 1.00 96.50 94 LEU A C 1
ATOM 776 O O . LEU A 1 94 ? 4.793 2.520 2.475 1.00 96.50 94 LEU A O 1
ATOM 780 N N . TRP A 1 95 ? 5.327 1.135 4.154 1.00 97.19 95 TRP A N 1
ATOM 781 C CA . TRP A 1 95 ? 6.769 1.184 3.894 1.00 97.19 95 TRP A CA 1
ATOM 782 C C . TRP A 1 95 ? 7.143 0.505 2.581 1.00 97.19 95 TRP A C 1
ATOM 784 O O . TRP A 1 95 ? 7.918 1.058 1.803 1.00 97.19 95 TRP A O 1
ATOM 794 N N . ALA A 1 96 ? 6.554 -0.656 2.298 1.00 96.56 96 ALA A N 1
ATOM 795 C CA . ALA A 1 96 ? 6.724 -1.330 1.021 1.00 96.56 96 ALA A CA 1
ATOM 796 C C . ALA A 1 96 ? 6.205 -0.461 -0.135 1.00 96.56 96 ALA A C 1
ATOM 798 O O . ALA A 1 96 ? 6.845 -0.398 -1.177 1.00 96.56 96 ALA A O 1
ATOM 799 N N . TYR A 1 97 ? 5.104 0.273 0.048 1.00 96.44 97 TYR A N 1
ATOM 800 C CA . TYR A 1 97 ? 4.597 1.190 -0.970 1.00 96.44 97 TYR A CA 1
ATOM 801 C C . TYR A 1 97 ? 5.569 2.345 -1.209 1.00 96.44 97 TYR A C 1
ATOM 803 O O . TYR A 1 97 ? 5.865 2.663 -2.357 1.00 96.44 97 TYR A O 1
ATOM 811 N N . ALA A 1 98 ? 6.125 2.932 -0.145 1.00 95.50 98 ALA A N 1
ATOM 812 C CA . ALA A 1 98 ? 7.161 3.954 -0.267 1.00 95.50 98 ALA A CA 1
ATOM 813 C C . ALA A 1 98 ? 8.398 3.428 -1.017 1.00 95.50 98 ALA A C 1
ATOM 815 O O . ALA A 1 98 ? 8.944 4.129 -1.866 1.00 95.50 98 ALA A O 1
ATOM 816 N N . PHE A 1 99 ? 8.801 2.181 -0.755 1.00 95.81 99 PHE A N 1
ATOM 817 C CA . PHE A 1 99 ? 9.867 1.511 -1.497 1.00 95.81 99 PHE A CA 1
ATOM 818 C C . PHE A 1 99 ? 9.515 1.339 -2.983 1.00 95.81 99 PHE A C 1
ATOM 820 O O . PHE A 1 99 ? 10.298 1.738 -3.839 1.00 95.81 99 PHE A O 1
ATOM 827 N N . VAL A 1 100 ? 8.331 0.801 -3.298 1.00 94.94 100 VAL A N 1
ATOM 828 C CA . VAL A 1 100 ? 7.865 0.601 -4.684 1.00 94.94 100 VAL A CA 1
ATOM 829 C C . VAL A 1 100 ? 7.764 1.927 -5.434 1.00 94.94 100 VAL A C 1
ATOM 831 O O . VAL A 1 100 ? 8.121 1.985 -6.603 1.00 94.94 100 VAL A O 1
ATOM 834 N N . TYR A 1 101 ? 7.315 2.989 -4.766 1.00 92.88 101 TYR A N 1
ATOM 835 C CA . TYR A 1 101 ? 7.217 4.326 -5.345 1.00 92.88 101 TYR A CA 1
ATOM 836 C C . TYR A 1 101 ? 8.588 4.909 -5.702 1.00 92.88 101 TYR A C 1
ATOM 838 O O . TYR A 1 101 ? 8.720 5.633 -6.684 1.00 92.88 101 TYR A O 1
ATOM 846 N N . LEU A 1 102 ? 9.603 4.627 -4.881 1.00 92.38 102 LEU A N 1
ATOM 847 C CA . LEU A 1 102 ? 10.961 5.111 -5.108 1.00 92.38 102 LEU A CA 1
ATOM 848 C C . LEU A 1 102 ? 11.727 4.273 -6.124 1.00 92.38 102 LEU A C 1
ATOM 850 O O . LEU A 1 102 ? 12.632 4.806 -6.758 1.00 92.38 102 LEU A O 1
ATOM 854 N N . PHE A 1 103 ? 11.394 2.993 -6.276 1.00 92.62 103 PHE A N 1
ATOM 855 C CA . PHE A 1 103 ? 12.017 2.109 -7.253 1.00 92.62 103 PHE A CA 1
ATOM 856 C C . PHE A 1 103 ? 11.836 2.663 -8.684 1.00 92.62 103 PHE A C 1
ATOM 858 O O . PHE A 1 103 ? 10.723 3.051 -9.041 1.00 92.62 103 PHE A O 1
ATOM 865 N N . PRO A 1 104 ? 12.890 2.711 -9.523 1.00 90.56 104 PRO A N 1
ATOM 866 C CA . PRO A 1 104 ? 14.207 2.065 -9.391 1.00 90.56 104 PRO A CA 1
ATOM 867 C C . PRO A 1 104 ? 15.296 2.917 -8.710 1.00 90.56 104 PRO A C 1
ATOM 869 O O . PRO A 1 104 ? 16.483 2.660 -8.885 1.00 90.56 104 PRO A O 1
ATOM 872 N N . PHE A 1 105 ? 14.924 3.920 -7.915 1.00 88.00 105 PHE A N 1
ATOM 873 C CA . PHE A 1 105 ? 15.829 4.834 -7.203 1.00 88.00 105 PHE A CA 1
ATOM 874 C C . PHE A 1 105 ? 16.621 5.777 -8.121 1.00 88.00 105 PHE A C 1
ATOM 876 O O . PHE A 1 105 ? 17.687 6.270 -7.756 1.00 88.00 105 PHE A O 1
ATOM 883 N N . THR A 1 106 ? 16.084 6.079 -9.302 1.00 82.00 106 THR A N 1
ATOM 884 C CA . THR A 1 106 ? 16.685 7.009 -10.267 1.00 82.00 106 THR A CA 1
ATOM 885 C C . THR A 1 106 ? 15.982 8.364 -10.249 1.00 82.00 106 THR A C 1
ATOM 887 O O . THR A 1 106 ? 14.760 8.425 -10.146 1.00 82.00 106 THR A O 1
ATOM 890 N N . GLY A 1 107 ? 16.730 9.462 -10.401 1.00 73.19 107 GLY A N 1
ATOM 891 C CA . GLY A 1 107 ? 16.136 10.799 -10.545 1.00 73.19 107 GLY A CA 1
ATOM 892 C C . GLY A 1 107 ? 15.449 11.326 -9.279 1.00 73.19 107 GLY A C 1
ATOM 893 O O . GLY A 1 107 ? 14.378 11.924 -9.358 1.00 73.19 107 GLY A O 1
ATOM 894 N N . MET A 1 108 ? 16.043 11.097 -8.102 1.00 84.06 108 MET A N 1
ATOM 895 C CA . MET A 1 108 ? 15.506 11.596 -6.832 1.00 84.06 108 MET A CA 1
ATOM 896 C C . MET A 1 108 ? 15.550 13.126 -6.784 1.00 84.06 108 MET A C 1
ATOM 898 O O . MET A 1 108 ? 16.619 13.733 -6.739 1.00 84.06 108 MET A O 1
ATOM 902 N N . SER A 1 109 ? 14.378 13.749 -6.755 1.00 89.00 109 SER A N 1
ATOM 903 C CA . SER A 1 109 ? 14.199 15.164 -6.462 1.00 89.00 109 SER A CA 1
ATOM 904 C C . SER A 1 109 ? 13.556 15.309 -5.086 1.00 89.00 109 SER A C 1
ATOM 906 O O . SER A 1 109 ? 12.912 14.390 -4.579 1.00 89.00 109 SER A O 1
ATOM 908 N N . LEU A 1 110 ? 13.656 16.495 -4.482 1.00 86.94 110 LEU A N 1
ATOM 909 C CA . LEU A 1 110 ? 12.939 16.764 -3.234 1.00 86.94 110 LEU A CA 1
ATOM 910 C C . LEU A 1 110 ? 11.430 16.506 -3.392 1.00 86.94 110 LEU A C 1
ATOM 912 O O . LEU A 1 110 ? 10.810 15.941 -2.499 1.00 86.94 110 LEU A O 1
ATOM 916 N N . SER A 1 111 ? 10.853 16.851 -4.549 1.00 88.75 111 SER A N 1
ATOM 917 C CA . SER A 1 111 ? 9.434 16.623 -4.830 1.00 88.75 111 SER A CA 1
ATOM 918 C C . SER A 1 111 ? 9.063 15.141 -4.910 1.00 88.75 111 SER A C 1
ATOM 920 O O . SER A 1 111 ? 7.998 14.770 -4.417 1.00 88.75 111 SER A O 1
ATOM 922 N N . SER A 1 112 ? 9.927 14.278 -5.459 1.00 86.75 112 SER A N 1
ATOM 923 C CA . SER A 1 112 ? 9.658 12.836 -5.517 1.00 86.75 112 SER A CA 1
ATOM 924 C C . SER A 1 112 ? 9.810 12.140 -4.162 1.00 86.75 112 SER A C 1
ATOM 926 O O . SER A 1 112 ? 9.245 11.065 -3.973 1.00 86.75 112 SER A O 1
ATOM 928 N N . LEU A 1 113 ? 10.485 12.772 -3.194 1.00 92.31 113 LEU A N 1
ATOM 929 C CA . LEU A 1 113 ? 10.655 12.252 -1.834 1.00 92.31 113 LEU A CA 1
ATOM 930 C C . LEU A 1 113 ? 9.492 12.582 -0.886 1.00 92.31 113 LEU A C 1
ATOM 932 O O . LEU A 1 113 ? 9.305 11.871 0.100 1.00 92.31 113 LEU A O 1
ATOM 936 N N . ILE A 1 114 ? 8.693 13.618 -1.169 1.00 93.19 114 ILE A N 1
ATOM 937 C CA . ILE A 1 114 ? 7.600 14.049 -0.276 1.00 93.19 114 ILE A CA 1
ATOM 938 C C . ILE A 1 114 ? 6.587 12.918 -0.071 1.00 93.19 114 ILE A C 1
ATOM 940 O O . ILE A 1 114 ? 6.302 12.540 1.064 1.00 93.19 114 ILE A O 1
ATOM 944 N N . THR A 1 115 ? 6.069 12.348 -1.160 1.00 91.44 115 THR A N 1
ATOM 945 C CA . THR A 1 115 ? 5.075 11.268 -1.106 1.00 91.44 115 THR A CA 1
ATOM 946 C C . THR A 1 115 ? 5.565 10.056 -0.301 1.00 91.44 115 THR A C 1
ATOM 948 O O . THR A 1 115 ? 4.905 9.699 0.676 1.00 91.44 115 THR A O 1
ATOM 951 N N . PRO A 1 116 ? 6.709 9.420 -0.621 1.00 93.38 116 PRO A N 1
ATOM 952 C CA . PRO A 1 116 ? 7.193 8.274 0.145 1.00 93.38 116 PRO A CA 1
ATOM 953 C C . PRO A 1 116 ? 7.529 8.638 1.598 1.00 93.38 116 PRO A C 1
ATOM 955 O O . PRO A 1 116 ? 7.262 7.829 2.485 1.00 9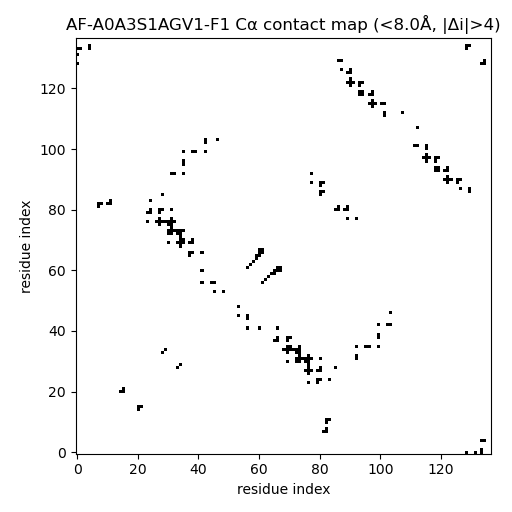3.38 116 PRO A O 1
ATOM 958 N N . ALA A 1 117 ? 8.017 9.852 1.882 1.00 94.38 117 ALA A N 1
ATOM 959 C CA . ALA A 1 117 ? 8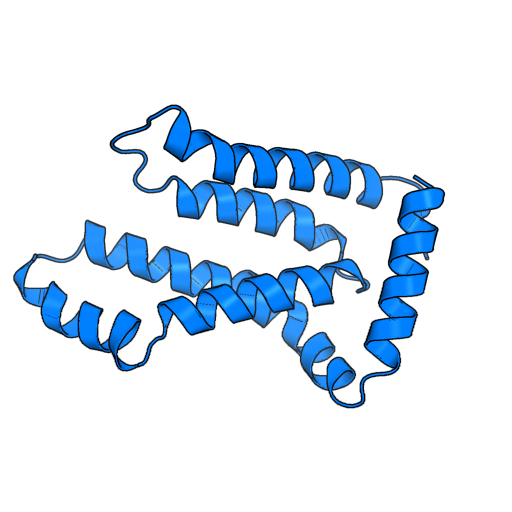.240 10.300 3.257 1.00 94.38 117 ALA A CA 1
ATOM 960 C C . ALA A 1 117 ? 6.938 10.328 4.075 1.00 94.38 117 ALA A C 1
ATOM 962 O O . ALA A 1 117 ? 6.926 9.856 5.212 1.00 94.38 117 ALA A O 1
ATOM 963 N N . VAL A 1 118 ? 5.829 10.804 3.493 1.00 94.88 118 VAL A N 1
ATOM 964 C CA . VAL A 1 118 ? 4.508 10.770 4.146 1.00 94.88 118 VAL A CA 1
ATOM 965 C C . VAL A 1 118 ? 4.117 9.333 4.496 1.00 94.88 118 VAL A C 1
ATOM 967 O O . VAL A 1 118 ? 3.757 9.066 5.641 1.00 94.88 118 VAL A O 1
ATOM 970 N N . TYR A 1 119 ? 4.248 8.388 3.562 1.00 94.00 119 TYR A N 1
ATOM 971 C CA . TYR A 1 119 ? 3.917 6.980 3.816 1.00 94.00 119 TYR A CA 1
ATOM 972 C C . TYR A 1 119 ? 4.822 6.330 4.870 1.00 94.00 119 TYR A C 1
ATOM 974 O O . TYR A 1 119 ? 4.338 5.564 5.705 1.00 94.00 119 TYR A O 1
ATOM 982 N N . VAL A 1 120 ? 6.113 6.674 4.895 1.00 96.00 120 VAL A N 1
ATOM 983 C CA . VAL A 1 120 ? 7.045 6.213 5.935 1.00 96.00 120 VAL A CA 1
ATOM 984 C C . VAL A 1 120 ? 6.642 6.740 7.308 1.00 96.00 120 VAL A C 1
ATOM 986 O O . VAL A 1 120 ? 6.533 5.955 8.254 1.00 96.00 120 VAL A O 1
ATOM 989 N N . ILE A 1 121 ? 6.371 8.042 7.413 1.00 96.00 121 ILE A N 1
ATOM 990 C CA . ILE A 1 121 ? 5.958 8.697 8.659 1.00 96.00 121 ILE A CA 1
ATOM 991 C C . ILE A 1 121 ? 4.636 8.110 9.166 1.00 96.00 121 ILE A C 1
ATOM 993 O O . ILE A 1 121 ? 4.536 7.751 10.342 1.00 96.00 121 ILE A O 1
ATOM 997 N N . LEU A 1 122 ? 3.643 7.947 8.287 1.00 93.62 122 LEU A N 1
ATOM 998 C CA . LEU A 1 122 ? 2.374 7.300 8.627 1.00 93.62 122 LEU A CA 1
ATOM 999 C C . LEU A 1 122 ? 2.590 5.863 9.107 1.00 93.62 122 LEU A C 1
ATOM 1001 O O . LEU A 1 122 ? 2.040 5.476 10.137 1.00 93.62 122 LEU A O 1
ATOM 1005 N N . GLY A 1 123 ? 3.443 5.096 8.424 1.00 93.31 123 GLY A N 1
ATOM 1006 C CA . GLY A 1 123 ? 3.811 3.749 8.849 1.00 93.31 123 GLY A CA 1
ATOM 1007 C C . GLY A 1 123 ? 4.466 3.729 10.233 1.00 93.31 123 GLY A C 1
ATOM 1008 O O . GLY A 1 123 ? 4.120 2.886 11.050 1.00 93.31 123 GLY A O 1
ATOM 1009 N N . ILE A 1 124 ? 5.332 4.694 10.563 1.00 94.50 124 ILE A N 1
ATOM 1010 C CA . ILE A 1 124 ? 5.937 4.809 11.903 1.00 94.50 124 ILE A CA 1
ATOM 1011 C C . ILE A 1 124 ? 4.874 5.092 12.971 1.00 94.50 124 ILE A C 1
ATOM 1013 O O . ILE A 1 124 ? 4.889 4.461 14.033 1.00 94.50 124 ILE A O 1
ATOM 1017 N N . PHE A 1 125 ? 3.953 6.024 12.716 1.00 93.25 125 PHE A N 1
ATOM 1018 C CA . PHE A 1 125 ? 2.877 6.328 13.662 1.00 93.25 125 PHE A CA 1
ATOM 1019 C C . PHE A 1 125 ? 1.956 5.126 13.881 1.00 93.25 125 PHE A C 1
ATOM 1021 O O . PHE A 1 125 ? 1.670 4.786 15.032 1.00 93.25 125 PHE A O 1
ATOM 1028 N N . LEU A 1 126 ? 1.560 4.445 12.803 1.00 91.25 126 LEU A N 1
ATOM 1029 C CA . LEU A 1 126 ? 0.762 3.224 12.887 1.00 91.25 126 LEU A CA 1
ATOM 1030 C C . LEU A 1 126 ? 1.518 2.105 13.597 1.00 91.25 126 LEU A C 1
ATOM 1032 O O . LEU A 1 126 ? 0.951 1.455 14.465 1.00 91.25 126 LEU A O 1
ATOM 1036 N N . PHE A 1 127 ? 2.805 1.913 13.313 1.00 92.88 127 PHE A N 1
ATOM 1037 C CA . PHE A 1 127 ? 3.618 0.903 13.985 1.00 92.88 127 PHE A CA 1
ATOM 1038 C C . PHE A 1 127 ? 3.650 1.139 15.500 1.00 92.88 127 PHE A C 1
ATOM 1040 O O . PHE A 1 127 ? 3.328 0.241 16.280 1.00 92.88 127 PHE A O 1
ATOM 1047 N N . ARG A 1 128 ? 3.926 2.379 15.928 1.00 89.56 128 ARG A N 1
ATOM 1048 C CA . ARG A 1 128 ? 3.880 2.763 17.350 1.00 89.56 128 ARG A CA 1
ATOM 1049 C C . ARG A 1 128 ? 2.512 2.504 17.974 1.00 89.56 128 ARG A C 1
ATOM 1051 O O . ARG A 1 128 ? 2.451 2.083 19.126 1.00 89.56 128 ARG A O 1
ATOM 1058 N N . PHE A 1 129 ? 1.433 2.744 17.233 1.00 88.19 129 PHE A N 1
ATOM 1059 C CA . PHE A 1 129 ? 0.087 2.423 17.691 1.00 88.19 129 PHE A CA 1
ATOM 1060 C C . PHE A 1 129 ? -0.115 0.910 17.845 1.00 88.19 129 PHE A C 1
ATOM 1062 O O . PHE A 1 129 ? -0.518 0.475 18.918 1.00 88.19 129 PHE A O 1
ATOM 1069 N N . THR A 1 130 ? 0.245 0.102 16.844 1.00 86.50 130 THR A N 1
ATOM 1070 C CA . THR A 1 130 ? 0.063 -1.364 16.869 1.00 86.50 130 THR A CA 1
ATOM 1071 C C . THR A 1 130 ? 0.832 -2.069 17.989 1.00 86.50 130 THR A C 1
ATOM 1073 O O . THR A 1 130 ? 0.414 -3.126 18.450 1.00 86.50 130 THR A O 1
ATOM 1076 N N . VAL A 1 131 ? 1.943 -1.483 18.445 1.00 85.06 131 VAL A N 1
ATOM 1077 C CA . VAL A 1 131 ? 2.747 -1.994 19.571 1.00 85.06 131 VAL A CA 1
ATOM 1078 C C . VAL A 1 131 ? 2.226 -1.482 20.927 1.00 85.06 131 VAL A C 1
ATOM 1080 O O . VAL A 1 131 ? 2.565 -2.032 21.975 1.00 85.06 131 VAL A O 1
ATOM 1083 N N . SER A 1 132 ? 1.388 -0.441 20.937 1.00 83.06 132 SER A N 1
ATOM 1084 C CA . SER A 1 132 ? 0.802 0.114 22.161 1.00 83.06 132 SER A CA 1
ATOM 1085 C C . SER A 1 132 ? -0.288 -0.794 22.746 1.00 83.06 132 SER A C 1
ATOM 1087 O O . SER A 1 132 ? -0.943 -1.552 22.032 1.00 83.06 132 SER A O 1
ATOM 1089 N N . GLN A 1 133 ? -0.521 -0.693 24.060 1.00 60.31 133 GLN A N 1
ATOM 1090 C CA . GLN A 1 133 ? -1.565 -1.468 24.750 1.00 60.31 133 GLN A CA 1
ATOM 1091 C C . GLN A 1 133 ? -2.977 -1.193 24.203 1.00 60.31 133 GLN A C 1
ATOM 1093 O O . GLN A 1 133 ? -3.851 -2.048 24.299 1.00 60.31 133 GLN A O 1
ATOM 1098 N N . HIS A 1 134 ? -3.169 -0.031 23.576 1.00 62.00 134 HIS A N 1
ATOM 1099 C CA . HIS A 1 134 ? -4.423 0.424 22.978 1.00 62.00 134 HIS A CA 1
ATOM 1100 C C . HIS A 1 134 ? -4.773 -0.256 21.647 1.00 62.00 134 HIS A C 1
ATOM 1102 O O . HIS A 1 134 ? -5.861 -0.026 21.138 1.00 62.00 134 HIS A O 1
ATOM 1108 N N . ALA A 1 135 ? -3.888 -1.083 21.080 1.00 59.81 135 ALA A N 1
ATOM 1109 C CA . ALA A 1 135 ? -4.178 -1.854 19.866 1.00 59.81 135 ALA A CA 1
ATOM 1110 C C . ALA A 1 135 ? -4.884 -3.200 20.133 1.00 59.81 135 ALA A C 1
ATOM 1112 O O . ALA A 1 135 ? -5.206 -3.914 19.187 1.00 59.81 135 ALA A O 1
ATOM 1113 N N . ARG A 1 136 ? -5.094 -3.580 21.404 1.00 52.06 136 ARG A N 1
ATOM 1114 C CA . ARG A 1 136 ? -5.728 -4.851 21.809 1.00 52.06 136 ARG A CA 1
ATOM 1115 C C . ARG A 1 136 ? -7.253 -4.742 21.985 1.00 52.06 136 ARG A C 1
ATOM 1117 O O . ARG A 1 136 ? -7.773 -5.270 22.967 1.00 52.06 136 ARG A O 1
ATOM 1124 N N . VAL A 1 137 ? -7.941 -4.069 21.060 1.00 47.38 137 VAL A N 1
ATOM 1125 C CA . VAL A 1 137 ? -9.417 -4.014 21.007 1.00 47.38 137 VAL A CA 1
ATOM 1126 C C . VAL A 1 137 ? -9.946 -4.598 19.698 1.00 47.38 137 VAL A C 1
ATOM 1128 O O . VAL A 1 137 ? -9.628 -4.086 18.595 1.00 47.38 137 VAL A O 1
#

Secondary structure (DSSP, 8-state):
-HHHHHHHHHHHHHHHTSTTHHHHHHTHHIIIIIHHHHHHHHHHHHHHS-GGGHHHHHIIIIIS-HHHHHHHHHHHHHHHHHHSTTGGGHHHHHHHHHHHHHTT--S--HHHHHHHHHHHHHHHHHHHHHHSGGG--

Solvent-accessible surface area (backbone atoms only — not comparable to full-atom values): 7286 Å² total; per-residue (Å²): 106,65,75,56,40,55,50,42,51,54,48,34,55,57,48,68,72,39,87,65,40,66,62,50,56,77,39,14,66,54,25,28,54,45,12,48,48,52,47,41,50,52,54,52,48,66,73,72,48,59,78,89,50,46,65,62,49,44,42,50,40,62,70,64,36,42,46,61,52,18,51,51,31,21,52,52,9,44,59,42,22,59,57,40,96,54,32,74,51,40,27,57,51,31,40,50,48,26,50,51,70,47,55,92,70,69,86,85,44,76,76,70,45,51,64,34,48,51,32,41,53,50,18,50,55,47,43,57,43,55,74,34,85,72,52,81,118

pLDDT: mean 91.27, std 7.84, range [47.38, 97.19]

Mean predicted aligned error: 4.53 Å